Protein AF-A0A3D9ZKE4-F1 (afdb_monomer)

pLDDT: mean 91.78, std 7.67, range [55.62, 98.62]

Structure (mmCIF, N/CA/C/O backbone):
data_AF-A0A3D9ZKE4-F1
#
_entry.id   AF-A0A3D9ZKE4-F1
#
loop_
_atom_site.group_PDB
_atom_site.id
_atom_site.type_symbol
_atom_site.label_atom_id
_atom_site.label_alt_id
_atom_site.label_comp_id
_atom_site.label_asym_id
_atom_site.label_entity_id
_atom_site.label_seq_id
_atom_site.pdbx_PDB_ins_code
_atom_site.Cartn_x
_atom_site.Cartn_y
_atom_site.Cartn_z
_atom_site.occupancy
_atom_site.B_iso_or_equiv
_atom_site.auth_seq_id
_atom_site.auth_comp_id
_atom_site.auth_asym_id
_atom_site.auth_atom_id
_atom_site.pdbx_PDB_model_num
ATOM 1 N N . MET A 1 1 ? -9.471 4.042 18.837 1.00 91.00 1 MET A N 1
ATOM 2 C CA . MET A 1 1 ? -8.029 4.227 18.570 1.00 91.00 1 MET A CA 1
ATOM 3 C C . MET A 1 1 ? -7.789 3.995 17.090 1.00 91.00 1 MET A C 1
ATOM 5 O O . MET A 1 1 ? -8.455 3.131 16.523 1.00 91.00 1 MET A O 1
ATOM 9 N N . THR A 1 2 ? -6.891 4.766 16.482 1.00 97.06 2 THR A N 1
ATOM 10 C CA . THR A 1 2 ? -6.506 4.596 15.076 1.00 97.06 2 THR A CA 1
ATOM 11 C C . THR A 1 2 ? -5.100 4.015 15.016 1.00 97.06 2 THR A C 1
ATOM 13 O O . THR A 1 2 ? -4.240 4.409 15.799 1.00 97.06 2 THR A O 1
ATOM 16 N N . ILE A 1 3 ? -4.877 3.066 14.118 1.00 98.19 3 ILE A N 1
ATOM 17 C CA . ILE A 1 3 ? -3.579 2.458 13.829 1.00 98.19 3 ILE A CA 1
ATOM 18 C C . ILE A 1 3 ? -3.250 2.789 12.380 1.00 98.19 3 ILE A C 1
ATOM 20 O O . ILE A 1 3 ? -4.103 2.631 11.508 1.00 98.19 3 ILE A O 1
ATOM 24 N N . VAL A 1 4 ? -2.026 3.234 12.128 1.00 98.56 4 VAL A N 1
ATOM 25 C CA . VAL A 1 4 ? -1.477 3.321 10.775 1.00 98.56 4 VAL A CA 1
ATOM 26 C C . VAL A 1 4 ? -0.708 2.036 10.515 1.00 98.56 4 VAL A C 1
ATOM 28 O O . VAL A 1 4 ? 0.168 1.665 11.294 1.00 98.56 4 VAL A O 1
ATOM 31 N N . GLU A 1 5 ? -1.064 1.347 9.442 1.00 98.62 5 GLU A N 1
ATOM 32 C CA . GLU A 1 5 ? -0.399 0.155 8.930 1.00 98.62 5 GLU A CA 1
ATOM 33 C C . GLU A 1 5 ? 0.197 0.488 7.566 1.00 98.62 5 GLU A C 1
ATOM 35 O O . GLU A 1 5 ? -0.471 1.077 6.719 1.00 98.62 5 GLU A O 1
ATOM 40 N N . VAL A 1 6 ? 1.447 0.104 7.343 1.00 98.62 6 VAL A N 1
ATOM 41 C CA . VAL A 1 6 ? 2.138 0.294 6.070 1.00 98.62 6 VAL A CA 1
ATOM 42 C C . VAL A 1 6 ? 2.562 -1.066 5.538 1.00 98.62 6 VAL A C 1
ATOM 44 O O . VAL A 1 6 ? 3.327 -1.784 6.184 1.00 98.62 6 VAL A O 1
ATOM 47 N N . VAL A 1 7 ? 2.066 -1.410 4.353 1.00 98.31 7 VAL A N 1
ATOM 48 C CA . VAL A 1 7 ? 2.547 -2.526 3.539 1.00 98.31 7 VAL A CA 1
ATOM 49 C C . VAL A 1 7 ? 3.740 -2.020 2.734 1.00 98.31 7 VAL A C 1
ATOM 51 O O . VAL A 1 7 ? 3.563 -1.264 1.779 1.00 98.31 7 VAL A O 1
ATOM 54 N N . LEU A 1 8 ? 4.951 -2.421 3.119 1.00 98.31 8 LEU A N 1
ATOM 55 C CA . LEU A 1 8 ? 6.159 -2.113 2.357 1.00 98.31 8 LEU A CA 1
ATOM 56 C C . LEU A 1 8 ? 6.381 -3.186 1.297 1.00 98.31 8 LEU A C 1
ATOM 58 O O . LEU A 1 8 ? 6.444 -4.373 1.625 1.00 98.31 8 LEU A O 1
ATOM 62 N N . LEU A 1 9 ? 6.506 -2.765 0.044 1.00 97.62 9 LEU A N 1
ATOM 63 C CA . LEU A 1 9 ? 6.693 -3.631 -1.113 1.00 97.62 9 LEU A CA 1
ATOM 64 C C . LEU A 1 9 ? 8.142 -3.584 -1.594 1.00 97.62 9 LEU A C 1
ATOM 66 O O . LEU A 1 9 ? 8.760 -2.524 -1.690 1.00 97.62 9 LEU A O 1
ATOM 70 N N . SER A 1 10 ? 8.674 -4.748 -1.937 1.00 96.56 10 SER A N 1
ATOM 71 C CA . SER A 1 10 ? 10.002 -4.917 -2.526 1.00 96.56 10 SER A CA 1
ATOM 72 C C . SER A 1 10 ? 9.972 -5.959 -3.636 1.00 96.56 10 SER A C 1
ATOM 74 O O . SER A 1 10 ? 9.022 -6.733 -3.764 1.00 96.56 10 SER A O 1
ATOM 76 N N . ALA A 1 11 ? 11.031 -5.974 -4.441 1.00 94.56 11 ALA A N 1
ATOM 77 C CA . ALA A 1 11 ? 11.295 -7.021 -5.412 1.00 94.56 11 ALA A CA 1
A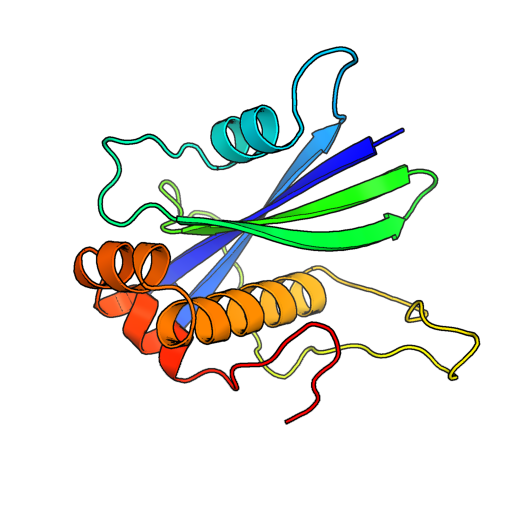TOM 78 C C . ALA A 1 11 ? 12.494 -7.846 -4.936 1.00 94.56 11 ALA A C 1
ATOM 80 O O . ALA A 1 11 ? 13.495 -7.305 -4.466 1.00 94.56 11 ALA A O 1
ATOM 81 N N . THR A 1 12 ? 12.405 -9.165 -5.049 1.00 91.38 12 THR A N 1
ATOM 82 C CA . THR A 1 12 ? 13.541 -10.071 -4.830 1.00 91.38 12 THR A CA 1
ATOM 83 C C . THR A 1 12 ? 13.386 -11.245 -5.779 1.00 91.38 12 THR A C 1
ATOM 85 O O . THR A 1 12 ? 12.293 -11.804 -5.876 1.00 91.38 12 THR A O 1
ATOM 88 N N . ASP A 1 13 ? 14.450 -11.589 -6.504 1.00 88.88 13 ASP A N 1
ATOM 89 C CA . ASP A 1 13 ? 14.478 -12.709 -7.456 1.00 88.88 13 ASP A CA 1
ATOM 90 C C . ASP A 1 13 ? 13.302 -12.693 -8.454 1.00 88.88 13 ASP A C 1
ATOM 92 O O . ASP A 1 13 ? 12.651 -13.704 -8.714 1.00 88.88 13 ASP A O 1
ATOM 96 N N . GLY A 1 14 ? 12.976 -11.505 -8.979 1.00 89.88 14 GLY A N 1
ATOM 97 C CA . GLY A 1 14 ? 11.892 -11.322 -9.952 1.00 89.88 14 GLY A CA 1
ATOM 98 C C . GLY A 1 14 ? 10.480 -11.532 -9.392 1.00 89.88 14 GLY A C 1
ATOM 99 O O . GLY A 1 14 ? 9.544 -11.705 -10.169 1.00 89.88 14 GLY A O 1
ATOM 100 N N . SER A 1 15 ? 10.313 -11.530 -8.068 1.00 92.69 15 SER A N 1
ATOM 101 C CA . SER A 1 15 ? 9.022 -11.698 -7.393 1.00 92.69 15 SER A CA 1
ATOM 102 C C . SER A 1 15 ? 8.732 -10.549 -6.431 1.00 92.69 15 SER A C 1
ATOM 104 O O . SER A 1 15 ? 9.635 -10.036 -5.766 1.00 92.69 15 SER A O 1
ATOM 106 N N . LEU A 1 16 ? 7.454 -10.168 -6.323 1.00 96.31 16 LEU A N 1
ATOM 107 C CA . LEU A 1 16 ? 7.004 -9.202 -5.322 1.00 96.31 16 LEU A CA 1
ATOM 108 C C . LEU A 1 16 ? 7.048 -9.821 -3.932 1.00 96.31 16 LEU A C 1
ATOM 110 O O . LEU A 1 16 ? 6.572 -10.937 -3.700 1.00 96.31 16 LEU A O 1
ATOM 114 N N . ARG A 1 17 ? 7.578 -9.054 -2.989 1.00 97.25 17 ARG A N 1
ATOM 115 C CA . ARG A 1 17 ? 7.582 -9.379 -1.571 1.00 97.25 17 ARG A CA 1
ATOM 116 C C . ARG A 1 17 ? 7.016 -8.221 -0.780 1.00 97.25 17 ARG A C 1
ATOM 118 O O . ARG A 1 17 ? 7.055 -7.072 -1.219 1.00 97.25 17 ARG A O 1
ATOM 125 N N . PHE A 1 18 ? 6.500 -8.530 0.397 1.00 98.00 18 PHE A N 1
ATOM 126 C CA . PHE A 1 18 ? 5.979 -7.518 1.292 1.00 98.00 18 PHE A CA 1
ATOM 127 C C . PHE A 1 18 ? 6.321 -7.809 2.747 1.00 98.00 18 PHE A C 1
ATOM 129 O O . PHE A 1 18 ? 6.540 -8.954 3.150 1.00 98.00 18 PHE A O 1
ATOM 136 N N . ARG A 1 19 ? 6.318 -6.758 3.553 1.00 97.81 19 ARG A N 1
ATOM 137 C CA . ARG A 1 19 ? 6.194 -6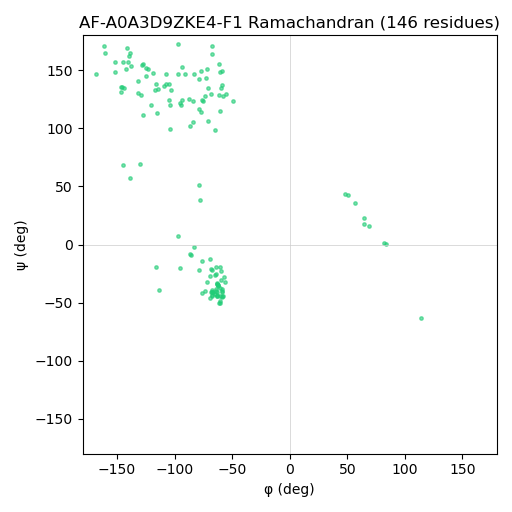.846 5.008 1.00 97.81 19 ARG A CA 1
ATOM 138 C C . ARG A 1 19 ? 5.285 -5.729 5.490 1.00 97.81 19 ARG A C 1
ATOM 140 O O . ARG A 1 19 ? 5.061 -4.750 4.783 1.00 97.81 19 ARG A O 1
ATOM 147 N N . THR A 1 20 ? 4.772 -5.872 6.701 1.00 97.75 20 THR A N 1
ATOM 148 C CA . THR A 1 20 ? 3.905 -4.868 7.316 1.00 97.75 20 THR A CA 1
ATOM 149 C C . THR A 1 20 ? 4.565 -4.284 8.549 1.00 97.75 20 THR A C 1
ATOM 151 O O . THR A 1 20 ? 5.110 -5.019 9.374 1.00 97.75 20 THR A O 1
ATOM 154 N N . VAL A 1 21 ? 4.458 -2.973 8.708 1.00 98.00 21 VAL A N 1
ATOM 155 C CA . VAL A 1 21 ? 4.757 -2.274 9.961 1.00 98.00 21 VAL A CA 1
ATOM 156 C C . VAL A 1 21 ? 3.527 -1.491 10.382 1.00 98.00 21 VAL A C 1
ATOM 158 O O . VAL A 1 21 ? 2.733 -1.075 9.541 1.00 98.00 21 VAL A O 1
ATOM 161 N N . SER A 1 22 ? 3.343 -1.289 11.680 1.00 97.81 22 SER A N 1
ATOM 162 C CA . SER A 1 22 ? 2.200 -0.526 12.167 1.00 97.81 22 SER A CA 1
ATOM 163 C C . SER A 1 22 ? 2.497 0.167 13.480 1.00 97.81 22 SER A C 1
ATOM 165 O O . SER A 1 22 ? 3.208 -0.388 14.318 1.00 97.81 22 SER A O 1
ATOM 167 N N . ALA A 1 23 ? 1.878 1.324 13.689 1.00 98.12 23 ALA A N 1
ATOM 168 C CA . ALA A 1 23 ? 1.902 2.021 14.966 1.00 98.12 23 ALA A CA 1
ATOM 169 C C . ALA A 1 23 ? 0.547 2.685 15.263 1.00 98.12 23 ALA A C 1
ATOM 171 O O . ALA A 1 23 ? -0.172 3.073 14.336 1.00 98.12 23 ALA A O 1
ATOM 172 N N . PRO A 1 24 ? 0.176 2.840 16.547 1.00 98.00 24 PRO A N 1
ATOM 173 C CA . PRO A 1 24 ? -0.943 3.690 16.933 1.00 98.00 24 PRO A CA 1
ATOM 174 C C . PRO A 1 24 ? -0.714 5.130 16.464 1.00 98.00 24 PRO A C 1
ATOM 176 O O . PRO A 1 24 ? 0.384 5.662 16.616 1.00 98.00 24 PRO A O 1
ATOM 179 N N . LEU A 1 25 ?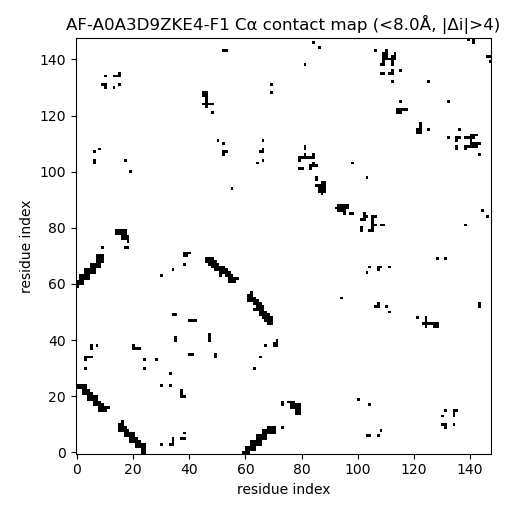 -1.756 5.768 15.934 1.00 97.81 25 LEU A N 1
ATOM 180 C CA . LEU A 1 25 ? -1.730 7.184 15.583 1.00 97.81 25 LEU A CA 1
ATOM 181 C C . LEU A 1 25 ? -1.877 8.023 16.867 1.00 97.81 25 LEU A C 1
ATOM 183 O O . LEU A 1 25 ? -2.938 7.958 17.501 1.00 97.81 25 LEU A O 1
ATOM 187 N N . PRO A 1 26 ? -0.850 8.789 17.282 1.00 94.06 26 PRO A N 1
ATOM 188 C CA . PRO A 1 26 ? -0.973 9.706 18.410 1.00 94.06 26 PRO A CA 1
ATOM 189 C C . PRO A 1 26 ? -1.931 10.860 18.083 1.00 94.06 26 PRO A C 1
ATOM 191 O O . PRO A 1 26 ? -2.241 11.133 16.926 1.00 94.06 26 PRO A O 1
ATOM 194 N N . ALA A 1 27 ? -2.391 11.571 19.112 1.00 92.88 27 ALA A N 1
ATOM 195 C CA . ALA A 1 27 ? -3.185 12.777 18.909 1.00 92.88 27 ALA A CA 1
ATOM 196 C C . ALA A 1 27 ? -2.322 13.895 18.297 1.00 92.88 27 ALA A C 1
ATOM 198 O O . ALA A 1 27 ? -1.257 14.203 18.830 1.00 92.88 27 ALA A O 1
ATOM 199 N N . GLY A 1 28 ? -2.798 14.517 17.214 1.00 92.31 28 GLY A N 1
ATOM 200 C CA . GLY A 1 28 ? -2.154 15.669 16.571 1.00 92.31 28 GLY A CA 1
ATOM 201 C C . GLY A 1 28 ? -1.621 15.385 15.160 1.00 92.31 28 GLY A C 1
ATOM 202 O O . GLY A 1 28 ? -2.121 16.013 14.229 1.00 92.31 28 GLY A O 1
ATOM 203 N N . PRO A 1 29 ? -0.637 14.480 14.976 1.00 93.25 29 PRO A N 1
ATOM 204 C CA . PRO A 1 29 ? -0.032 14.212 13.668 1.00 93.25 29 PRO A CA 1
ATOM 205 C C . PRO A 1 29 ? -1.014 13.695 12.613 1.00 93.25 29 PRO A C 1
ATOM 207 O O . PRO A 1 29 ? -1.958 12.966 12.930 1.00 93.25 29 PRO A O 1
ATOM 210 N N . HIS A 1 30 ? -0.753 14.030 11.347 1.00 96.62 30 HIS A N 1
ATOM 211 C CA . HIS A 1 30 ? -1.506 13.483 10.224 1.00 96.62 30 HIS A CA 1
ATOM 212 C C . HIS A 1 30 ? -1.112 12.009 9.997 1.00 96.62 30 HIS A C 1
ATOM 214 O O . HIS A 1 30 ? 0.062 11.658 10.155 1.00 96.62 30 HIS A O 1
ATOM 220 N N . PRO A 1 31 ? -2.047 11.112 9.626 1.00 97.44 31 PRO A N 1
ATOM 221 C CA . PRO A 1 31 ? -1.720 9.707 9.377 1.00 97.44 31 PRO A CA 1
ATOM 222 C C . PRO A 1 31 ? -0.688 9.513 8.258 1.00 97.44 31 PRO A C 1
ATOM 224 O O . PRO A 1 31 ? 0.118 8.591 8.354 1.00 97.44 31 PRO A O 1
ATOM 227 N N . ASP A 1 32 ? -0.653 10.400 7.260 1.00 97.50 32 ASP A N 1
ATOM 228 C CA . ASP A 1 32 ? 0.342 10.349 6.177 1.00 97.50 32 ASP A CA 1
ATOM 229 C C . ASP A 1 32 ? 1.769 10.566 6.697 1.00 97.50 32 ASP A C 1
ATOM 231 O O . ASP A 1 32 ? 2.684 9.870 6.262 1.00 97.50 32 ASP A O 1
ATOM 235 N N . ASP A 1 33 ? 1.960 11.466 7.669 1.00 97.25 33 ASP A N 1
ATOM 236 C CA . ASP A 1 33 ? 3.277 11.727 8.264 1.00 97.25 33 ASP A CA 1
ATOM 237 C C . ASP A 1 33 ? 3.784 10.491 9.013 1.00 97.25 33 ASP A C 1
ATOM 239 O O . ASP A 1 33 ? 4.945 10.094 8.884 1.00 97.25 33 ASP A O 1
ATOM 243 N N . LEU A 1 34 ? 2.893 9.840 9.770 1.00 98.12 34 LEU A N 1
ATOM 244 C CA . LEU A 1 34 ? 3.216 8.597 10.464 1.00 98.12 34 LEU A CA 1
ATOM 245 C C . LEU A 1 34 ? 3.479 7.458 9.471 1.00 98.12 34 LEU A C 1
ATOM 247 O O . LEU A 1 34 ? 4.418 6.691 9.667 1.00 98.12 34 LEU A O 1
ATOM 251 N N . ALA A 1 35 ? 2.691 7.350 8.402 1.00 98.31 35 ALA A N 1
ATOM 252 C CA . ALA A 1 35 ? 2.888 6.341 7.368 1.00 98.31 35 ALA A CA 1
ATOM 253 C C . ALA A 1 35 ? 4.232 6.526 6.648 1.00 98.31 35 ALA A C 1
ATOM 255 O O . ALA A 1 35 ? 4.968 5.555 6.472 1.00 98.31 35 ALA A O 1
ATOM 256 N N . LEU A 1 36 ? 4.592 7.764 6.300 1.00 97.81 36 LEU A N 1
ATOM 257 C CA . LEU A 1 36 ? 5.875 8.093 5.680 1.00 97.81 36 LEU A CA 1
ATOM 258 C C . LEU A 1 36 ? 7.048 7.765 6.611 1.00 97.81 36 LEU A C 1
ATOM 260 O O . LEU A 1 36 ? 8.020 7.140 6.185 1.00 97.81 36 LEU A O 1
ATOM 264 N N . HIS A 1 37 ? 6.924 8.118 7.895 1.00 97.44 37 HIS A N 1
ATOM 265 C CA . HIS A 1 37 ? 7.915 7.787 8.916 1.00 97.44 37 HIS A CA 1
ATOM 266 C C . HIS A 1 37 ? 8.101 6.270 9.069 1.00 97.44 37 HIS A C 1
ATOM 268 O O . HIS A 1 37 ? 9.228 5.779 9.031 1.00 97.44 37 HIS A O 1
ATOM 274 N N . LEU A 1 38 ? 7.002 5.520 9.191 1.00 98.12 38 LEU A N 1
ATOM 275 C CA . LEU A 1 38 ? 7.020 4.059 9.297 1.00 98.12 38 LEU A CA 1
ATOM 276 C C . LEU A 1 38 ? 7.599 3.384 8.047 1.00 98.12 38 LEU A C 1
ATOM 278 O O . LEU A 1 38 ? 8.271 2.359 8.162 1.00 98.12 38 LEU A O 1
ATOM 282 N N . ALA A 1 39 ? 7.352 3.952 6.864 1.00 97.94 39 ALA A N 1
ATOM 283 C CA . ALA A 1 39 ? 7.890 3.451 5.606 1.00 97.94 39 ALA A CA 1
ATOM 284 C C . ALA A 1 39 ? 9.415 3.633 5.493 1.00 97.94 39 ALA A C 1
ATOM 286 O O . ALA A 1 39 ? 10.052 2.959 4.686 1.00 97.94 39 ALA A O 1
ATOM 287 N N . GLY A 1 40 ? 10.007 4.548 6.272 1.00 97.50 40 GLY A N 1
ATOM 288 C CA . GLY A 1 40 ? 11.417 4.922 6.139 1.00 97.50 40 GLY A CA 1
ATOM 289 C C . GLY A 1 40 ? 11.733 5.601 4.801 1.00 97.50 40 GLY A C 1
ATOM 290 O O . GLY A 1 40 ? 12.876 5.565 4.348 1.00 97.50 40 GLY A O 1
ATOM 291 N N . LEU A 1 41 ? 10.721 6.182 4.150 1.00 96.06 41 LEU A N 1
ATOM 292 C CA . LEU A 1 41 ? 10.848 6.847 2.857 1.00 96.06 41 LEU A CA 1
ATOM 293 C C . LEU A 1 41 ? 11.096 8.346 3.031 1.00 96.06 41 LEU A C 1
ATOM 295 O O . LEU A 1 41 ? 10.681 8.966 4.008 1.00 96.06 41 LEU A O 1
ATOM 299 N N . SER A 1 42 ? 11.758 8.941 2.044 1.00 94.06 42 SER A N 1
ATOM 300 C CA . SER A 1 42 ? 11.984 10.382 1.965 1.00 94.06 42 SER A CA 1
ATOM 301 C C . SER A 1 42 ? 11.856 10.860 0.521 1.00 94.06 42 SER A C 1
ATOM 303 O O . SER A 1 42 ? 11.880 10.052 -0.405 1.00 94.06 42 SER A O 1
ATOM 305 N N . LEU A 1 43 ? 11.805 12.178 0.313 1.00 89.88 43 LEU A N 1
ATOM 306 C CA . LEU A 1 43 ? 11.845 12.769 -1.033 1.00 89.88 43 LEU A CA 1
ATOM 307 C C . LEU A 1 43 ? 13.139 12.441 -1.798 1.00 89.88 43 LEU A C 1
ATOM 309 O O . LEU A 1 43 ? 13.175 12.543 -3.020 1.00 89.88 43 LEU A O 1
ATOM 313 N N . CYS A 1 44 ? 14.196 12.040 -1.089 1.00 91.81 44 CYS A N 1
ATOM 314 C CA . CYS A 1 44 ? 15.459 11.620 -1.687 1.00 91.81 44 CYS A CA 1
ATOM 315 C C . CYS A 1 44 ? 15.462 10.136 -2.082 1.00 91.81 44 CYS A C 1
ATOM 317 O O . CYS A 1 44 ? 16.414 9.685 -2.717 1.00 91.81 44 CYS A O 1
ATOM 319 N N . THR A 1 45 ? 14.443 9.364 -1.696 1.00 93.69 45 THR A N 1
ATOM 320 C CA . THR A 1 45 ? 14.346 7.947 -2.042 1.00 93.69 45 THR A CA 1
ATOM 321 C C . THR A 1 45 ? 13.839 7.814 -3.487 1.00 93.69 45 THR A C 1
ATOM 323 O O . THR A 1 45 ? 12.711 8.225 -3.772 1.00 93.69 45 THR A O 1
ATOM 326 N N . PRO A 1 46 ? 14.631 7.255 -4.425 1.00 90.69 46 PRO A N 1
ATOM 327 C CA . PRO A 1 46 ? 14.256 7.219 -5.838 1.00 90.69 46 PRO A CA 1
ATOM 328 C C . PRO A 1 46 ? 12.963 6.437 -6.078 1.00 90.69 46 PRO A C 1
ATOM 330 O O . PRO A 1 46 ? 12.838 5.298 -5.631 1.00 90.69 46 PRO A O 1
ATOM 333 N N . GLY A 1 47 ? 12.016 7.048 -6.793 1.00 90.94 47 GLY A N 1
ATOM 334 C CA . GLY A 1 47 ? 10.723 6.439 -7.130 1.00 90.94 47 GLY A CA 1
ATOM 335 C C . GLY A 1 47 ? 9.828 6.136 -5.928 1.00 90.94 47 GLY A C 1
ATOM 336 O O . GLY A 1 47 ? 8.899 5.336 -6.049 1.00 90.94 47 GLY A O 1
ATOM 337 N N . ALA A 1 48 ? 10.108 6.751 -4.772 1.00 95.25 48 ALA A N 1
ATOM 338 C CA . ALA A 1 48 ? 9.327 6.540 -3.567 1.00 95.25 48 ALA A CA 1
ATOM 339 C C . ALA A 1 48 ? 7.857 6.884 -3.793 1.00 95.25 48 ALA A C 1
ATOM 341 O O . ALA A 1 48 ? 7.515 7.975 -4.246 1.00 95.25 48 ALA A O 1
ATOM 342 N N . THR A 1 49 ? 6.991 5.939 -3.453 1.00 96.31 49 THR A N 1
ATOM 343 C CA . THR A 1 49 ? 5.542 6.088 -3.547 1.00 96.31 49 THR A CA 1
ATOM 344 C C . THR A 1 49 ? 4.925 5.632 -2.239 1.00 96.31 49 THR A C 1
ATOM 346 O O . THR A 1 49 ? 5.233 4.547 -1.750 1.00 96.31 49 THR A O 1
ATOM 349 N N . LEU A 1 50 ? 4.050 6.467 -1.683 1.00 97.19 50 LEU A N 1
ATOM 350 C CA . LEU A 1 50 ? 3.237 6.175 -0.510 1.00 97.19 50 LEU A CA 1
ATOM 351 C C . LEU A 1 50 ? 1.787 6.503 -0.855 1.00 97.19 50 LEU A C 1
ATOM 353 O O . LEU A 1 50 ? 1.504 7.602 -1.331 1.00 97.19 50 LEU A O 1
ATOM 357 N N . HIS A 1 51 ? 0.871 5.570 -0.617 1.00 96.25 51 HIS A N 1
ATOM 358 C CA . HIS A 1 51 ? -0.539 5.794 -0.918 1.00 96.25 51 HIS A CA 1
ATOM 359 C C . HIS A 1 51 ? -1.461 5.111 0.087 1.00 96.25 51 HIS A C 1
ATOM 361 O O . HIS A 1 51 ? -1.252 3.949 0.428 1.00 96.25 51 HIS A O 1
ATOM 367 N N . SER A 1 52 ? -2.499 5.814 0.544 1.00 95.81 52 SER A N 1
ATOM 368 C CA . SER A 1 52 ? -3.558 5.228 1.372 1.00 95.81 52 SER A CA 1
ATOM 369 C C . SER A 1 52 ? -4.459 4.353 0.507 1.00 95.81 52 SER A C 1
ATOM 371 O O . SER A 1 52 ? -4.935 4.795 -0.530 1.00 95.81 52 SER A O 1
ATOM 373 N N . THR A 1 53 ? -4.690 3.105 0.905 1.00 92.88 53 THR A N 1
ATOM 374 C CA . THR A 1 53 ? -5.383 2.119 0.053 1.00 92.88 53 THR A CA 1
ATOM 375 C C . THR A 1 53 ? -6.730 1.695 0.609 1.00 92.88 53 THR A C 1
ATOM 377 O O . THR A 1 53 ? -7.689 1.505 -0.136 1.00 92.88 53 THR A O 1
ATOM 380 N N . SER A 1 54 ? -6.818 1.524 1.926 1.00 91.25 54 SER A N 1
ATOM 381 C CA . SER A 1 54 ? -8.016 1.005 2.572 1.00 91.25 54 SER A CA 1
ATOM 382 C C . SER A 1 54 ? -8.033 1.325 4.060 1.00 91.25 54 SER A C 1
ATOM 384 O O . SER A 1 54 ? -7.050 1.780 4.646 1.00 91.25 54 SER A O 1
ATOM 386 N N . TRP A 1 55 ? -9.176 1.059 4.682 1.00 94.12 55 TRP A N 1
ATOM 387 C CA . TRP A 1 55 ? -9.308 1.044 6.127 1.00 94.12 55 TRP A CA 1
ATOM 388 C C . TRP A 1 55 ? -10.155 -0.150 6.559 1.00 94.12 55 TRP A C 1
ATOM 390 O O . TRP A 1 55 ? -11.000 -0.639 5.807 1.00 94.12 55 TRP A O 1
ATOM 400 N N . ARG A 1 56 ? -9.938 -0.627 7.785 1.00 93.50 56 ARG A N 1
ATOM 401 C CA . ARG A 1 56 ? -10.754 -1.688 8.394 1.00 93.50 56 ARG A CA 1
ATOM 402 C C . ARG A 1 56 ? -10.917 -1.477 9.888 1.00 93.50 56 ARG A C 1
ATOM 404 O O . ARG A 1 56 ? -10.080 -0.847 10.526 1.00 93.50 56 ARG A O 1
ATOM 411 N N . TYR A 1 57 ? -11.968 -2.052 10.461 1.00 92.50 57 TYR A N 1
ATOM 412 C CA . TYR A 1 57 ? -12.087 -2.178 11.910 1.00 92.50 57 TYR A CA 1
ATOM 413 C C . TYR A 1 57 ? -11.554 -3.542 12.354 1.00 92.50 57 TYR A C 1
ATOM 415 O O . TYR A 1 57 ? -12.055 -4.576 11.911 1.00 92.50 57 TYR A O 1
ATOM 423 N N . ALA A 1 58 ? -10.534 -3.554 13.209 1.00 91.31 58 ALA A N 1
ATOM 424 C CA . ALA A 1 58 ? -9.908 -4.772 13.712 1.00 91.31 58 ALA A CA 1
ATOM 425 C C . ALA A 1 58 ? -9.489 -4.593 15.174 1.00 91.31 58 ALA A C 1
ATOM 427 O O . ALA A 1 58 ? -8.922 -3.566 15.542 1.00 91.31 58 ALA A O 1
ATOM 428 N N . ALA A 1 59 ? -9.779 -5.597 16.008 1.00 90.81 59 ALA A N 1
ATOM 429 C CA . ALA A 1 59 ? -9.379 -5.640 17.418 1.00 90.81 59 ALA A CA 1
ATOM 430 C C . ALA A 1 59 ? -9.669 -4.333 18.199 1.00 90.81 59 ALA A C 1
ATOM 432 O O . ALA A 1 59 ? -8.829 -3.834 18.943 1.00 90.81 59 ALA A O 1
ATOM 433 N N . GLY A 1 60 ? -10.853 -3.741 18.000 1.00 94.06 60 GLY A N 1
ATOM 434 C CA . GLY A 1 60 ? -11.259 -2.520 18.707 1.00 94.06 60 GLY A CA 1
ATOM 435 C C . GLY A 1 60 ? -10.746 -1.204 18.101 1.00 94.06 60 GLY A C 1
ATOM 436 O O . GLY A 1 60 ? -11.038 -0.131 18.634 1.00 94.06 60 GLY A O 1
ATOM 437 N N . SER A 1 61 ? -9.992 -1.263 17.002 1.00 95.69 61 SER A N 1
ATOM 438 C CA . SER A 1 61 ? -9.324 -0.108 16.392 1.00 95.69 61 SER A CA 1
ATOM 439 C C . SER A 1 61 ? -9.687 0.064 14.922 1.00 95.69 61 SER A C 1
ATOM 441 O O . SER A 1 61 ? -9.982 -0.903 14.221 1.00 95.69 61 SER A O 1
ATOM 443 N N . VAL A 1 62 ? -9.631 1.307 14.445 1.00 96.12 62 VAL A N 1
ATOM 444 C CA . VAL A 1 62 ? -9.629 1.604 13.008 1.00 96.12 62 VAL A CA 1
ATOM 445 C C . VAL A 1 62 ? -8.191 1.488 12.522 1.00 96.12 62 VAL A C 1
ATOM 447 O O . VAL A 1 62 ? -7.309 2.151 13.058 1.00 96.12 62 VAL A O 1
ATOM 450 N N . VAL A 1 63 ? -7.947 0.645 11.528 1.00 97.25 63 VAL A N 1
ATOM 451 C CA . VAL A 1 63 ? -6.645 0.489 10.879 1.00 97.25 63 VAL A CA 1
ATOM 452 C C . VAL A 1 63 ? -6.711 1.193 9.533 1.00 97.25 63 VAL A C 1
ATOM 454 O O . VAL A 1 63 ? -7.556 0.836 8.713 1.00 97.25 63 VAL A O 1
ATOM 457 N N . LEU A 1 64 ? -5.852 2.188 9.327 1.00 97.56 64 LEU A N 1
ATOM 458 C CA . LEU A 1 64 ? -5.628 2.856 8.047 1.00 97.56 64 LEU A CA 1
ATOM 459 C C . LEU A 1 64 ? -4.424 2.200 7.376 1.00 97.56 64 LEU A C 1
ATOM 461 O O . LEU A 1 64 ? -3.340 2.183 7.958 1.00 97.56 64 LEU A O 1
ATOM 465 N N . THR A 1 65 ? -4.612 1.660 6.177 1.00 97.69 65 THR A N 1
ATOM 466 C CA . THR A 1 65 ? -3.573 0.916 5.464 1.00 97.69 65 THR A CA 1
ATOM 467 C C . THR A 1 65 ? -2.999 1.749 4.326 1.00 97.69 65 THR A C 1
ATOM 469 O O . THR A 1 65 ? -3.710 2.141 3.398 1.00 97.69 65 THR A O 1
ATOM 472 N N . TYR A 1 66 ? -1.683 1.914 4.348 1.00 98.38 66 TYR A N 1
ATOM 473 C CA . TYR A 1 66 ? -0.886 2.526 3.297 1.00 98.38 66 TYR A CA 1
ATOM 474 C C . TYR A 1 66 ? -0.067 1.468 2.559 1.00 98.38 66 TYR A C 1
ATOM 476 O O . TYR A 1 66 ? 0.392 0.495 3.155 1.00 98.38 66 TYR A O 1
ATOM 484 N N . ALA A 1 67 ? 0.146 1.675 1.267 1.00 97.69 67 ALA A N 1
ATOM 485 C CA . ALA A 1 67 ? 1.115 0.946 0.466 1.00 97.69 67 ALA A CA 1
ATOM 486 C C . ALA A 1 67 ? 2.340 1.832 0.245 1.00 97.69 67 ALA A C 1
ATOM 488 O O . ALA A 1 67 ? 2.188 3.006 -0.100 1.00 97.69 67 ALA A O 1
ATOM 489 N N . ALA A 1 68 ? 3.532 1.277 0.442 1.00 97.69 68 ALA A N 1
ATOM 490 C CA . ALA A 1 68 ? 4.791 1.992 0.297 1.00 97.69 68 ALA A CA 1
ATOM 491 C C . ALA A 1 68 ? 5.784 1.198 -0.553 1.00 97.69 68 ALA A C 1
ATOM 493 O O . ALA A 1 68 ? 5.904 -0.019 -0.400 1.00 97.69 68 ALA A O 1
ATOM 494 N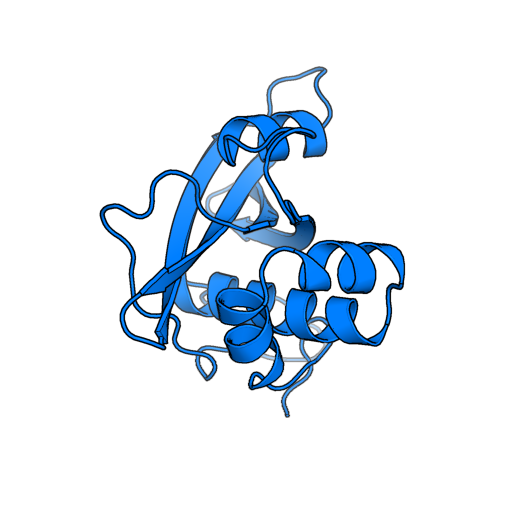 N . LEU A 1 69 ? 6.530 1.890 -1.412 1.00 95.94 69 LEU A N 1
ATOM 495 C CA . LEU A 1 69 ? 7.663 1.317 -2.130 1.00 95.94 69 LEU A CA 1
ATOM 496 C C . LEU A 1 69 ? 8.735 2.359 -2.480 1.00 95.94 69 LEU A C 1
ATOM 498 O O . LEU A 1 69 ? 8.397 3.535 -2.611 1.00 95.94 69 LEU A O 1
ATOM 502 N N . PRO A 1 70 ? 9.993 1.927 -2.695 1.00 96.12 70 PRO A N 1
ATOM 503 C CA . PRO A 1 70 ? 10.506 0.592 -2.357 1.00 96.12 70 PRO A CA 1
ATOM 504 C C . PRO A 1 70 ? 10.665 0.424 -0.838 1.00 96.12 70 PRO A C 1
ATOM 506 O O . PRO A 1 70 ? 10.930 1.392 -0.136 1.00 96.12 70 PRO A O 1
ATOM 509 N N . ASP A 1 71 ? 10.535 -0.797 -0.317 1.00 96.69 71 ASP A N 1
ATOM 510 C CA . ASP A 1 71 ? 10.962 -1.105 1.052 1.00 96.69 71 ASP A CA 1
ATOM 511 C C . ASP A 1 71 ? 12.478 -0.846 1.179 1.00 96.69 71 ASP A C 1
ATOM 513 O O . ASP A 1 71 ? 13.260 -1.558 0.539 1.00 96.69 71 ASP A O 1
ATOM 517 N N . PRO A 1 72 ? 12.927 0.132 1.991 1.00 94.75 72 PRO A N 1
ATOM 518 C CA . PRO A 1 72 ? 14.354 0.435 2.131 1.00 94.75 72 PRO A CA 1
ATOM 519 C C . PRO A 1 72 ? 15.125 -0.675 2.862 1.00 94.75 72 PRO A C 1
ATOM 521 O O . PRO A 1 72 ? 16.355 -0.673 2.889 1.00 94.75 72 PRO A O 1
ATOM 524 N N . ALA A 1 73 ? 14.407 -1.605 3.492 1.00 93.94 73 ALA A N 1
ATOM 525 C CA . ALA A 1 73 ? 14.927 -2.581 4.432 1.00 93.94 73 ALA A CA 1
ATOM 526 C C . ALA A 1 73 ? 14.161 -3.922 4.292 1.00 93.94 73 ALA A C 1
ATOM 528 O O . ALA A 1 73 ? 13.433 -4.319 5.205 1.00 93.94 73 ALA A O 1
ATOM 529 N N . PRO A 1 74 ? 14.312 -4.650 3.162 1.00 93.50 74 PRO A N 1
ATOM 530 C CA . PRO A 1 74 ? 13.483 -5.809 2.810 1.00 93.50 74 PRO A CA 1
ATOM 531 C C . PRO A 1 74 ? 13.885 -7.102 3.543 1.00 93.50 74 PRO A C 1
ATOM 533 O O . PRO A 1 74 ? 14.074 -8.160 2.943 1.00 93.50 74 PRO A O 1
ATOM 536 N N . HIS A 1 75 ? 14.013 -7.039 4.865 1.00 93.44 75 HIS A N 1
ATOM 537 C CA . HIS A 1 75 ? 14.252 -8.196 5.726 1.00 93.44 75 HIS A CA 1
ATOM 538 C C . HIS A 1 75 ? 12.932 -8.798 6.217 1.00 93.44 75 HIS A C 1
ATOM 540 O O . HIS A 1 75 ? 11.967 -8.083 6.482 1.00 93.44 75 HIS A O 1
ATOM 546 N N . ASN A 1 76 ? 12.903 -10.124 6.389 1.00 94.31 76 ASN A N 1
ATOM 547 C CA . ASN A 1 76 ? 11.735 -10.869 6.885 1.00 94.31 76 ASN A CA 1
ATOM 548 C C . ASN A 1 76 ? 10.458 -10.650 6.051 1.00 94.31 76 ASN A C 1
ATOM 550 O O . ASN A 1 76 ? 9.352 -10.592 6.586 1.00 94.31 76 ASN A O 1
ATOM 554 N N . THR A 1 77 ? 10.608 -10.510 4.733 1.00 96.88 77 THR A N 1
ATOM 555 C CA . THR A 1 77 ? 9.485 -10.303 3.816 1.00 96.88 77 THR A CA 1
ATOM 556 C C . THR A 1 77 ? 8.818 -11.623 3.429 1.00 96.88 77 THR A C 1
ATOM 558 O O . THR A 1 77 ? 9.470 -12.660 3.262 1.00 96.88 77 THR A O 1
ATOM 561 N N . SER A 1 78 ? 7.506 -11.576 3.223 1.00 96.75 78 SER A N 1
ATOM 562 C CA . SER A 1 78 ? 6.702 -12.681 2.698 1.00 96.75 78 SER A CA 1
ATOM 563 C C . SER A 1 78 ? 6.479 -12.514 1.190 1.00 96.75 78 SER A C 1
ATOM 565 O O . SER A 1 78 ? 6.390 -11.378 0.719 1.00 96.75 78 SER A O 1
ATOM 567 N N . PRO A 1 79 ? 6.394 -13.604 0.407 1.00 96.12 79 PRO A N 1
ATOM 568 C CA . PRO A 1 79 ? 5.989 -13.521 -0.994 1.00 96.12 79 PRO A CA 1
ATOM 569 C C . PRO A 1 79 ? 4.583 -12.927 -1.120 1.00 96.12 79 PRO A C 1
ATOM 571 O O . PRO A 1 79 ? 3.670 -13.335 -0.400 1.00 96.12 79 PRO A O 1
ATOM 574 N N . LEU A 1 80 ? 4.391 -11.989 -2.046 1.00 95.50 80 LEU A N 1
ATOM 575 C CA . LEU A 1 80 ? 3.068 -11.438 -2.319 1.00 95.50 80 LEU A CA 1
ATOM 576 C C . LEU A 1 80 ? 2.241 -12.444 -3.125 1.00 95.50 80 LEU A C 1
ATOM 578 O O . LEU A 1 80 ? 2.643 -12.863 -4.208 1.00 95.50 80 LEU A O 1
ATOM 582 N N . SER A 1 81 ? 1.070 -12.809 -2.604 1.00 92.00 81 SER A N 1
ATOM 583 C CA . SER A 1 81 ? 0.121 -13.702 -3.277 1.00 92.00 81 SER A CA 1
ATOM 584 C C . SER A 1 81 ? -1.047 -12.886 -3.844 1.00 92.00 81 SER A C 1
ATOM 586 O O . SER A 1 81 ? -1.952 -12.535 -3.086 1.00 92.00 81 SER A O 1
ATOM 588 N N . PRO A 1 82 ? -1.068 -12.560 -5.149 1.00 84.25 82 PRO 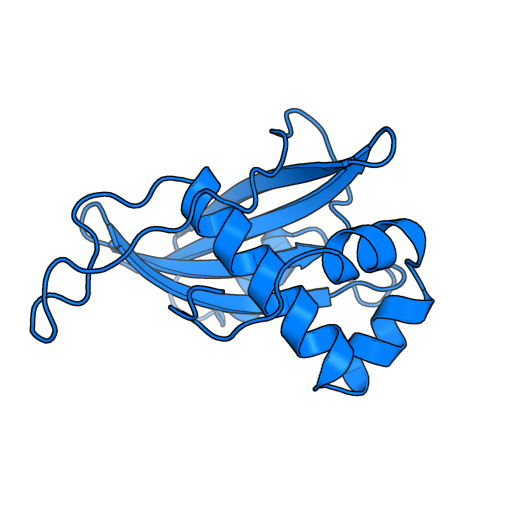A N 1
ATOM 589 C CA . PRO A 1 82 ? -2.026 -11.600 -5.709 1.00 84.25 82 PRO A CA 1
ATOM 590 C C . PRO A 1 82 ? -3.484 -12.085 -5.686 1.00 84.25 82 PRO A C 1
ATOM 592 O O . PRO A 1 82 ? -4.405 -11.268 -5.666 1.00 84.25 82 PRO A O 1
ATOM 595 N N . ASP A 1 83 ? -3.691 -13.400 -5.605 1.00 85.31 83 ASP A N 1
ATOM 596 C CA . ASP A 1 83 ? -5.013 -14.035 -5.576 1.00 85.31 83 ASP A CA 1
ATOM 597 C C . ASP A 1 83 ? -5.651 -14.054 -4.180 1.00 85.31 83 ASP A C 1
ATOM 599 O O . ASP A 1 83 ? -6.779 -14.515 -4.006 1.00 85.31 83 ASP A O 1
ATOM 603 N N . ARG A 1 84 ? -4.957 -13.549 -3.152 1.00 85.12 84 ARG A N 1
ATOM 604 C CA . ARG A 1 84 ? -5.437 -13.552 -1.760 1.00 85.12 84 ARG A CA 1
ATOM 605 C C . ARG A 1 84 ? -6.467 -12.464 -1.470 1.00 85.12 84 ARG A C 1
ATOM 607 O O . ARG A 1 84 ? -6.477 -11.895 -0.393 1.00 85.12 84 ARG A O 1
ATOM 614 N N . MET A 1 85 ? -7.370 -12.163 -2.392 1.00 83.50 85 MET A N 1
ATOM 615 C CA . MET A 1 85 ? -8.411 -11.166 -2.148 1.00 83.50 85 MET A CA 1
ATOM 616 C C . MET A 1 85 ? -9.557 -11.728 -1.298 1.00 83.50 85 MET A C 1
ATOM 618 O O . MET A 1 85 ? -9.984 -12.868 -1.468 1.00 83.50 85 MET A O 1
ATOM 622 N N . VAL A 1 86 ? -10.094 -10.902 -0.401 1.00 86.06 86 VAL A N 1
ATOM 623 C CA . VAL A 1 86 ? -11.246 -11.244 0.446 1.00 86.06 86 VAL A CA 1
ATOM 624 C C . VAL A 1 86 ? -12.414 -10.306 0.167 1.00 86.06 86 VAL A C 1
ATOM 626 O O . VAL A 1 86 ? -12.217 -9.133 -0.151 1.00 86.06 86 VAL A O 1
ATOM 629 N N . ILE A 1 87 ? -13.637 -10.821 0.300 1.00 84.19 87 ILE A N 1
ATOM 630 C CA . ILE A 1 87 ? -14.872 -10.075 0.038 1.00 84.19 87 ILE A CA 1
ATOM 631 C C . ILE A 1 87 ? -15.850 -10.155 1.207 1.00 84.19 87 ILE A C 1
ATOM 633 O O . ILE A 1 87 ? -15.834 -11.100 2.003 1.00 84.19 87 ILE A O 1
ATOM 637 N N . GLY A 1 88 ? -16.711 -9.141 1.299 1.00 84.00 88 GLY A N 1
ATOM 638 C CA . GLY A 1 88 ? -17.860 -9.146 2.195 1.00 84.00 88 GLY A CA 1
ATOM 639 C C . GLY A 1 88 ? -18.828 -10.285 1.867 1.00 84.00 88 GLY A C 1
ATOM 640 O O . GLY A 1 88 ? -18.881 -10.784 0.743 1.00 84.00 88 GLY A O 1
ATOM 641 N N . ARG A 1 89 ? -19.608 -10.712 2.863 1.00 85.06 89 ARG A N 1
ATOM 642 C CA . ARG A 1 89 ? -20.542 -11.846 2.712 1.00 85.06 89 ARG A CA 1
ATOM 643 C C . ARG A 1 89 ? -21.840 -11.473 1.997 1.00 85.06 89 ARG A C 1
ATOM 645 O O . ARG A 1 89 ? -22.531 -12.354 1.499 1.00 85.06 89 ARG A O 1
ATOM 652 N N . ALA A 1 90 ? -22.199 -10.193 2.003 1.00 86.12 90 ALA A N 1
ATOM 653 C CA . ALA A 1 90 ? -23.421 -9.669 1.406 1.00 86.12 90 ALA A CA 1
ATOM 654 C C . ALA A 1 90 ? -23.284 -8.160 1.162 1.00 86.12 90 ALA A C 1
ATOM 656 O O . ALA A 1 90 ? -22.432 -7.511 1.766 1.00 86.12 90 ALA A O 1
ATOM 657 N N . ALA A 1 91 ? -24.175 -7.582 0.353 1.00 86.69 91 ALA A N 1
ATOM 658 C CA . ALA A 1 91 ? -24.192 -6.141 0.075 1.00 86.69 91 ALA A CA 1
ATOM 659 C C . ALA A 1 91 ? -24.309 -5.271 1.346 1.00 86.69 91 ALA A C 1
ATOM 661 O O . ALA A 1 91 ? -23.733 -4.192 1.411 1.00 86.69 91 ALA A O 1
ATOM 662 N N . LEU A 1 92 ? -25.008 -5.766 2.376 1.00 91.12 92 LEU A N 1
ATOM 663 C CA . LEU A 1 92 ? -25.149 -5.109 3.685 1.00 91.12 92 LEU A CA 1
ATOM 664 C C . LEU A 1 92 ? -24.164 -5.636 4.746 1.00 91.12 92 LEU A C 1
ATOM 666 O O . LEU A 1 92 ? -24.262 -5.282 5.917 1.00 91.12 92 LEU A O 1
ATOM 670 N N . ALA A 1 93 ? -23.213 -6.482 4.346 1.00 86.56 93 ALA A N 1
ATOM 671 C CA .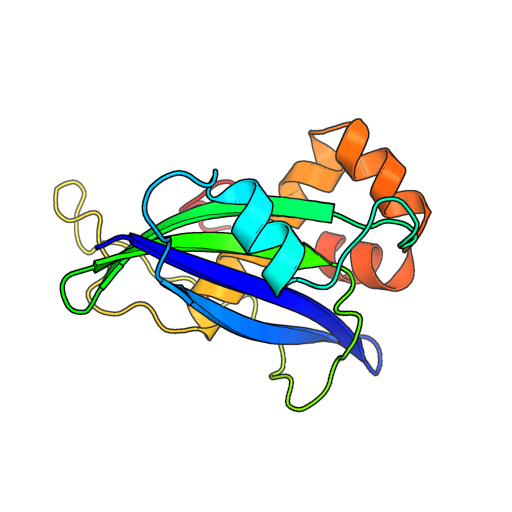 ALA A 1 93 ? -22.139 -7.000 5.190 1.00 86.56 93 ALA A CA 1
ATOM 672 C C . ALA A 1 93 ? -20.792 -6.805 4.468 1.00 86.56 93 ALA A C 1
ATOM 674 O O . ALA A 1 93 ? -20.191 -7.786 4.012 1.00 86.56 93 ALA A O 1
ATOM 675 N N . PRO A 1 94 ? -20.340 -5.541 4.321 1.00 84.50 94 PRO A N 1
ATOM 676 C CA . PRO A 1 94 ? -19.206 -5.192 3.466 1.00 84.50 94 PRO A CA 1
ATOM 677 C C . PRO A 1 94 ? -17.873 -5.70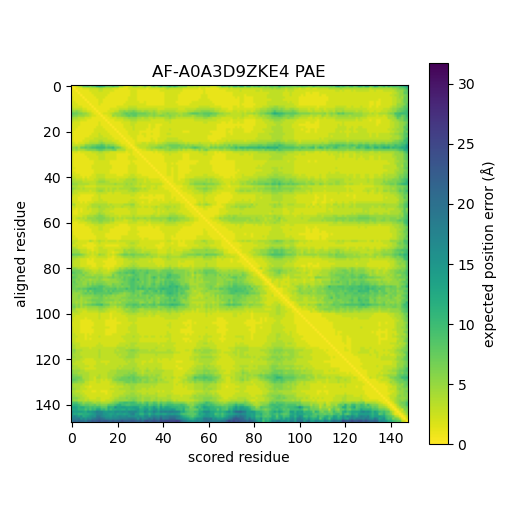9 4.014 1.00 84.50 94 PRO A C 1
ATOM 679 O O . PRO A 1 94 ? -16.955 -5.978 3.244 1.00 84.50 94 PRO A O 1
ATOM 682 N N . SER A 1 95 ? -17.770 -5.886 5.334 1.00 86.12 95 SER A N 1
ATOM 683 C CA . SER A 1 95 ? -16.565 -6.398 5.979 1.00 86.12 95 SER A CA 1
ATOM 684 C C . SER A 1 95 ? -16.435 -7.911 5.776 1.00 86.12 95 SER A C 1
ATOM 686 O O . SER A 1 95 ? -17.334 -8.663 6.173 1.00 86.12 95 SER A O 1
ATOM 688 N N . PRO A 1 96 ? -15.311 -8.392 5.218 1.00 86.25 96 PRO A N 1
ATOM 689 C CA . PRO A 1 96 ? -14.991 -9.810 5.221 1.00 86.25 96 PRO A CA 1
ATOM 690 C C . PRO A 1 96 ? -14.904 -10.340 6.662 1.00 86.25 96 PRO A C 1
ATOM 692 O O . PRO A 1 96 ? -14.484 -9.613 7.564 1.00 86.25 96 PRO A O 1
ATOM 695 N N . PRO A 1 97 ? -15.243 -11.618 6.906 1.00 83.81 97 PRO A N 1
ATOM 696 C CA . PRO A 1 97 ? -15.185 -12.206 8.247 1.00 83.81 97 PRO A CA 1
ATOM 697 C C . PRO A 1 97 ? -13.757 -12.274 8.804 1.00 83.81 97 PRO A C 1
ATOM 699 O O . PRO A 1 97 ? -13.565 -12.305 10.017 1.00 83.81 97 PRO A O 1
ATOM 702 N N . ARG A 1 98 ? -12.758 -12.326 7.918 1.00 85.62 98 ARG A N 1
ATOM 703 C CA . ARG A 1 98 ? -11.338 -12.308 8.249 1.00 85.62 98 ARG A CA 1
ATOM 704 C C . ARG A 1 98 ? -10.587 -11.584 7.141 1.00 85.62 98 ARG A C 1
ATOM 706 O O . ARG A 1 98 ? -10.838 -11.832 5.966 1.00 85.62 98 ARG A O 1
ATOM 713 N N . VAL A 1 99 ? -9.669 -10.717 7.546 1.00 89.69 99 VAL A N 1
ATOM 714 C CA . VAL A 1 99 ? -8.729 -10.025 6.665 1.00 89.69 99 VAL A CA 1
ATOM 715 C C . VAL A 1 99 ? -7.343 -10.272 7.249 1.00 89.69 99 VAL A C 1
ATOM 717 O O . VAL A 1 99 ? -7.065 -9.830 8.364 1.00 89.69 99 VAL A O 1
ATOM 720 N N . ASP A 1 100 ? -6.521 -11.052 6.553 1.00 91.75 100 ASP A N 1
ATOM 721 C CA . ASP A 1 100 ? -5.125 -11.295 6.923 1.00 91.75 100 ASP A CA 1
ATOM 722 C C . ASP A 1 100 ? -4.176 -10.377 6.138 1.00 91.75 100 ASP A C 1
ATOM 724 O O . ASP A 1 100 ? -4.598 -9.626 5.258 1.00 91.75 100 ASP A O 1
ATOM 728 N N . ALA A 1 101 ? -2.892 -10.400 6.501 1.00 93.19 101 ALA A N 1
ATOM 729 C CA . ALA A 1 101 ? -1.888 -9.528 5.901 1.00 93.19 101 ALA A CA 1
ATOM 730 C C . ALA A 1 101 ? -1.688 -9.795 4.398 1.00 93.19 101 ALA A C 1
ATOM 732 O O . ALA A 1 101 ? -1.481 -8.840 3.653 1.00 93.19 101 ALA A O 1
ATOM 733 N N . ASP A 1 102 ? -1.811 -11.051 3.945 1.00 94.19 102 ASP A N 1
ATOM 734 C CA . ASP A 1 102 ? -1.715 -11.402 2.521 1.00 94.19 102 ASP A CA 1
ATOM 735 C C . ASP A 1 102 ? -2.806 -10.689 1.721 1.00 94.19 102 ASP A C 1
ATOM 737 O O . ASP A 1 102 ? -2.535 -10.110 0.668 1.00 94.19 102 ASP A O 1
ATOM 741 N N . ALA A 1 103 ? -4.036 -10.688 2.238 1.00 93.06 103 ALA A N 1
ATOM 742 C CA . ALA A 1 103 ? -5.155 -10.042 1.574 1.00 93.06 103 ALA A CA 1
ATOM 743 C C . ALA A 1 103 ? -5.030 -8.521 1.519 1.00 93.06 103 ALA A C 1
ATOM 745 O O . ALA A 1 103 ? -5.346 -7.905 0.497 1.00 93.06 103 ALA A O 1
ATOM 746 N N . VAL A 1 104 ? -4.531 -7.918 2.599 1.00 94.31 104 VAL A N 1
ATOM 747 C CA . VAL A 1 104 ? -4.228 -6.484 2.639 1.00 94.31 104 VAL A CA 1
ATOM 748 C C . VAL A 1 104 ? -3.126 -6.142 1.635 1.00 94.31 104 VAL A C 1
ATOM 750 O O . VAL A 1 104 ? -3.264 -5.178 0.884 1.00 94.31 104 VAL A O 1
ATOM 753 N N . ALA A 1 105 ? -2.062 -6.944 1.566 1.00 95.62 105 ALA A N 1
ATOM 754 C CA . ALA A 1 105 ? -0.948 -6.710 0.655 1.00 95.62 105 ALA A CA 1
ATOM 755 C C . ALA A 1 105 ? -1.339 -6.887 -0.817 1.00 95.62 105 ALA A C 1
ATOM 757 O O . ALA A 1 105 ? -0.997 -6.043 -1.646 1.00 95.62 105 ALA A O 1
ATOM 758 N N . ALA A 1 106 ? -2.103 -7.933 -1.146 1.00 93.88 106 ALA A N 1
ATOM 759 C CA . ALA A 1 106 ? -2.625 -8.155 -2.493 1.00 93.88 106 ALA A CA 1
ATOM 760 C C . ALA A 1 106 ? -3.496 -6.977 -2.953 1.00 93.88 106 ALA A C 1
ATOM 762 O O . ALA A 1 106 ? -3.333 -6.465 -4.060 1.00 93.88 106 ALA A O 1
ATOM 763 N N . HIS A 1 107 ? -4.382 -6.502 -2.076 1.00 93.25 107 HIS A N 1
ATOM 764 C CA . HIS A 1 107 ? -5.200 -5.323 -2.331 1.00 93.25 107 HIS A CA 1
ATOM 765 C C . HIS A 1 107 ? -4.351 -4.064 -2.554 1.00 93.25 107 HIS A C 1
ATOM 767 O O . HIS A 1 107 ? -4.527 -3.368 -3.554 1.00 93.25 107 HIS A O 1
ATOM 773 N N . ALA A 1 108 ? -3.412 -3.794 -1.647 1.00 94.69 108 ALA A N 1
ATOM 774 C CA . ALA A 1 108 ? -2.527 -2.638 -1.714 1.00 94.69 108 ALA A CA 1
ATOM 775 C C . ALA A 1 108 ? -1.716 -2.604 -3.021 1.00 94.69 108 ALA A C 1
ATOM 777 O O . ALA A 1 108 ? -1.642 -1.570 -3.685 1.00 94.69 108 ALA A O 1
ATOM 778 N N . ALA A 1 109 ? -1.171 -3.749 -3.438 1.00 94.81 109 ALA A N 1
ATOM 779 C CA . ALA A 1 109 ? -0.392 -3.861 -4.665 1.00 94.81 109 ALA A CA 1
ATOM 780 C C . ALA A 1 109 ? -1.242 -3.669 -5.934 1.00 94.81 109 ALA A C 1
ATOM 782 O O . ALA A 1 109 ? -0.823 -2.958 -6.847 1.00 94.81 109 ALA A O 1
ATOM 783 N N . ARG A 1 110 ? -2.465 -4.220 -5.986 1.00 93.06 1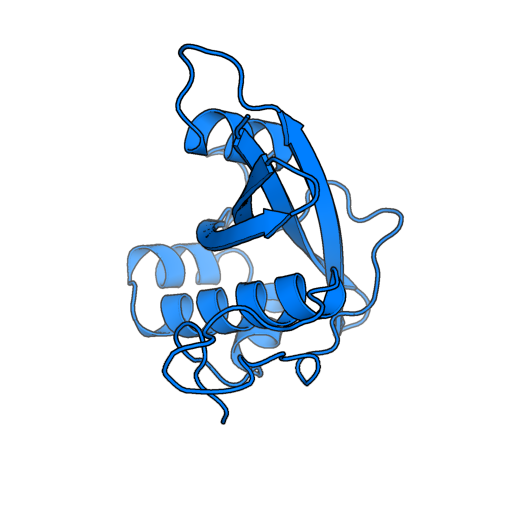10 ARG A N 1
ATOM 784 C CA . ARG A 1 110 ? -3.405 -3.985 -7.105 1.00 93.06 110 ARG A CA 1
ATOM 785 C C . ARG A 1 110 ? -3.828 -2.522 -7.213 1.00 93.06 110 ARG A C 1
ATOM 787 O O . ARG A 1 110 ? -4.034 -2.024 -8.321 1.00 93.06 110 ARG A O 1
ATOM 794 N N . HIS A 1 111 ? -3.947 -1.839 -6.077 1.00 93.25 111 HIS A N 1
ATOM 795 C CA . HIS A 1 111 ? -4.276 -0.421 -6.044 1.00 93.25 111 HIS A CA 1
ATOM 796 C C . HIS A 1 111 ? -3.137 0.434 -6.611 1.00 93.25 111 HIS A C 1
ATOM 798 O O . HIS A 1 111 ? -3.373 1.296 -7.451 1.00 93.25 111 HIS A O 1
ATOM 804 N N . LEU A 1 112 ? -1.890 0.141 -6.240 1.00 93.94 112 LEU A N 1
ATOM 805 C CA . LEU A 1 112 ? -0.725 0.796 -6.840 1.00 93.94 112 LEU A CA 1
ATOM 806 C C . LEU A 1 112 ? -0.603 0.504 -8.339 1.00 93.94 112 LEU A C 1
ATOM 808 O O . LEU A 1 112 ? -0.330 1.421 -9.109 1.00 93.94 112 LEU A O 1
ATOM 812 N N . ALA A 1 113 ? -0.864 -0.733 -8.771 1.00 93.38 113 ALA A N 1
ATOM 813 C CA . ALA A 1 113 ? -0.885 -1.085 -10.191 1.00 93.38 113 ALA A CA 1
ATOM 814 C C . ALA A 1 113 ? -1.922 -0.260 -10.977 1.00 93.38 113 ALA A C 1
ATOM 816 O O . ALA A 1 113 ? -1.644 0.186 -12.088 1.00 93.38 113 ALA A O 1
ATOM 817 N N . LEU A 1 114 ? -3.096 0.003 -10.385 1.00 92.31 114 LEU A N 1
ATOM 818 C CA . LEU A 1 114 ? -4.074 0.928 -10.958 1.00 92.31 114 LEU A CA 1
ATOM 819 C C . LEU A 1 114 ? -3.493 2.342 -11.063 1.00 92.31 114 LEU A C 1
ATOM 821 O O . LEU A 1 114 ? -3.518 2.920 -12.149 1.00 92.31 114 LEU A O 1
ATOM 825 N N . LEU A 1 115 ? -2.922 2.865 -9.977 1.00 92.50 115 LEU A N 1
ATOM 826 C CA . LEU A 1 115 ? -2.378 4.224 -9.934 1.00 92.50 115 LEU A CA 1
ATOM 827 C C . LEU A 1 115 ? -1.253 4.452 -10.942 1.00 92.50 115 LEU A C 1
ATOM 829 O O . LEU A 1 115 ? -1.235 5.502 -11.572 1.00 92.50 115 LEU A O 1
ATOM 833 N N . ALA A 1 116 ? -0.383 3.470 -11.182 1.00 91.38 116 ALA A N 1
ATOM 834 C CA . ALA A 1 116 ? 0.639 3.571 -12.227 1.00 91.38 116 ALA A CA 1
ATOM 835 C C . ALA A 1 116 ? 0.051 3.844 -13.624 1.00 91.38 116 ALA A C 1
ATOM 837 O O . ALA A 1 116 ? 0.710 4.455 -14.460 1.00 91.38 116 ALA A O 1
ATOM 838 N N . SER A 1 117 ? -1.189 3.409 -13.879 1.00 90.12 117 SER A N 1
ATOM 839 C CA . SER A 1 117 ? -1.886 3.628 -15.153 1.00 90.12 117 SER A CA 1
ATOM 840 C C . SER A 1 117 ? -2.813 4.849 -15.166 1.00 90.12 117 SER A C 1
ATOM 842 O O . SER A 1 117 ? -3.166 5.328 -16.243 1.00 90.12 117 SER A O 1
ATOM 844 N N . THR A 1 118 ? -3.228 5.350 -13.998 1.00 92.25 118 THR A N 1
ATOM 845 C CA . THR A 1 118 ? -4.259 6.399 -13.888 1.00 92.25 118 THR A CA 1
ATOM 846 C C . THR A 1 118 ? -3.769 7.711 -13.287 1.00 92.25 118 THR A C 1
ATOM 848 O O . THR A 1 118 ? -4.436 8.728 -13.459 1.00 92.25 118 THR A O 1
ATOM 851 N N . ASP A 1 119 ? -2.647 7.707 -12.570 1.00 94.50 119 ASP A N 1
ATOM 852 C CA . ASP A 1 119 ? -2.076 8.876 -11.905 1.00 94.50 119 ASP A CA 1
ATOM 853 C C . ASP A 1 119 ? -0.708 9.224 -12.528 1.00 94.50 119 ASP A C 1
ATOM 855 O O . ASP A 1 119 ? 0.253 8.464 -12.375 1.00 94.50 119 ASP A O 1
ATOM 859 N N . PRO A 1 120 ? -0.579 10.377 -13.215 1.00 94.38 120 PRO A N 1
ATOM 860 C CA . PRO A 1 120 ? 0.677 10.773 -13.848 1.00 94.38 120 PRO A CA 1
ATOM 861 C C . PRO A 1 120 ? 1.816 11.021 -12.846 1.00 94.38 120 PRO A C 1
ATOM 863 O O . PRO A 1 120 ? 2.982 10.885 -13.215 1.00 94.38 120 PRO A O 1
ATOM 866 N N . ILE A 1 121 ? 1.520 11.369 -11.588 1.00 93.75 121 ILE A N 1
ATOM 867 C CA . ILE A 1 121 ? 2.543 11.553 -10.547 1.00 93.75 121 ILE A CA 1
ATOM 868 C C . ILE A 1 121 ? 3.147 10.197 -10.183 1.00 93.75 121 ILE A C 1
ATOM 870 O O . ILE A 1 121 ? 4.371 10.055 -10.151 1.00 93.75 121 ILE A O 1
ATOM 874 N N . VAL A 1 122 ? 2.300 9.187 -9.977 1.00 93.31 122 VAL A N 1
ATOM 875 C CA . VAL A 1 122 ? 2.744 7.817 -9.680 1.00 93.31 122 VAL A CA 1
ATOM 876 C C . VAL A 1 122 ? 3.450 7.201 -10.886 1.00 93.31 122 VAL A C 1
ATOM 878 O O . VAL A 1 122 ? 4.505 6.597 -10.721 1.00 93.31 122 VAL A O 1
ATOM 881 N N . ALA A 1 123 ? 2.945 7.413 -12.104 1.00 92.31 123 ALA A N 1
ATOM 882 C CA . ALA A 1 123 ? 3.601 6.950 -13.328 1.00 92.31 123 ALA A CA 1
ATOM 883 C C . ALA A 1 123 ? 5.024 7.524 -13.487 1.00 92.31 123 ALA A C 1
ATOM 885 O O . ALA A 1 123 ? 5.955 6.803 -13.847 1.00 92.31 123 ALA A O 1
ATOM 886 N N . ASN A 1 124 ? 5.224 8.804 -13.159 1.00 92.75 124 ASN A N 1
ATOM 887 C CA . ASN A 1 124 ? 6.550 9.424 -13.182 1.00 92.75 124 ASN A CA 1
ATOM 888 C C . ASN A 1 124 ? 7.478 8.860 -12.097 1.00 92.75 124 ASN A C 1
ATOM 890 O O . ASN A 1 124 ? 8.654 8.618 -12.367 1.00 92.75 124 ASN A O 1
ATOM 894 N N . ALA A 1 125 ? 6.965 8.619 -10.885 1.00 91.94 125 ALA A N 1
ATOM 895 C CA . ALA A 1 125 ? 7.732 7.945 -9.837 1.00 91.94 125 ALA A CA 1
ATOM 896 C C . ALA A 1 125 ? 8.112 6.513 -10.252 1.00 91.94 125 ALA A C 1
ATOM 898 O O . ALA A 1 125 ? 9.223 6.059 -9.966 1.00 91.94 125 ALA A O 1
ATOM 899 N N . ALA A 1 126 ? 7.229 5.832 -10.988 1.00 90.12 126 ALA A N 1
ATOM 900 C CA . ALA A 1 126 ? 7.446 4.469 -11.446 1.00 90.12 126 ALA A CA 1
ATOM 901 C C . ALA A 1 126 ? 8.644 4.317 -12.384 1.00 90.12 126 ALA A C 1
ATOM 903 O O . ALA A 1 126 ? 9.396 3.346 -12.272 1.00 90.12 126 ALA A O 1
ATOM 904 N N . ALA A 1 127 ? 8.898 5.321 -13.225 1.00 91.19 127 ALA A N 1
ATOM 905 C CA . ALA A 1 127 ? 10.047 5.340 -14.127 1.00 91.19 127 ALA A CA 1
ATOM 906 C C . ALA A 1 127 ? 11.408 5.266 -13.401 1.00 91.19 127 ALA A C 1
ATOM 908 O O . ALA A 1 127 ? 12.396 4.846 -14.000 1.00 91.19 127 ALA A O 1
ATOM 909 N N . ALA A 1 128 ? 11.477 5.645 -12.118 1.00 90.12 128 ALA A N 1
ATOM 910 C CA . ALA A 1 128 ? 12.703 5.578 -11.321 1.00 90.12 128 ALA A CA 1
ATOM 911 C C . ALA A 1 128 ? 12.940 4.210 -10.646 1.00 90.12 128 ALA A C 1
ATOM 913 O O . ALA A 1 128 ? 14.007 4.006 -10.069 1.00 90.12 128 ALA A O 1
ATOM 914 N N . GLN A 1 129 ? 11.970 3.286 -10.692 1.00 87.75 129 GLN A N 1
ATOM 915 C CA . GLN A 1 129 ? 12.036 1.949 -10.077 1.00 87.75 129 GLN A CA 1
ATOM 916 C C . GLN A 1 129 ? 11.440 0.866 -11.010 1.00 87.75 129 GLN A C 1
ATOM 918 O O . GLN A 1 129 ? 10.500 0.167 -10.617 1.00 87.75 129 GLN A O 1
ATOM 923 N N . PRO A 1 130 ? 11.951 0.715 -12.249 1.00 88.31 130 PRO A N 1
ATOM 924 C CA . PRO A 1 130 ? 11.302 -0.088 -13.288 1.00 88.31 130 PRO A CA 1
ATOM 925 C C . PRO A 1 130 ? 11.098 -1.553 -12.881 1.00 88.31 130 PRO A C 1
ATOM 927 O O . PRO A 1 130 ? 9.991 -2.055 -13.013 1.00 88.31 130 PRO A O 1
ATOM 930 N N . ASP A 1 131 ? 12.093 -2.209 -12.276 1.00 90.38 131 ASP A N 1
ATOM 931 C CA . ASP A 1 131 ? 11.996 -3.632 -11.908 1.00 90.38 131 ASP A CA 1
ATOM 932 C C . ASP A 1 131 ? 10.824 -3.932 -10.959 1.00 90.38 131 ASP A C 1
ATOM 934 O O . ASP A 1 131 ? 10.138 -4.947 -11.089 1.00 90.38 131 ASP A O 1
ATOM 938 N N . LEU A 1 132 ? 10.578 -3.046 -9.988 1.00 92.38 132 LEU A N 1
ATOM 939 C CA . LEU A 1 132 ? 9.501 -3.218 -9.016 1.00 92.38 132 LEU A CA 1
ATOM 940 C C . LEU A 1 132 ? 8.136 -2.899 -9.635 1.00 92.38 132 LEU A C 1
ATOM 942 O O . LEU A 1 132 ? 7.164 -3.628 -9.417 1.00 92.38 132 LEU A O 1
ATOM 946 N N . TRP A 1 133 ? 8.065 -1.831 -10.427 1.00 93.00 133 TRP A N 1
ATOM 947 C CA . TRP A 1 133 ? 6.828 -1.416 -11.080 1.00 93.00 133 TRP A CA 1
ATOM 948 C C . TRP A 1 133 ? 6.412 -2.343 -12.219 1.00 93.00 133 TRP A C 1
ATOM 950 O O . TRP A 1 133 ? 5.218 -2.591 -12.368 1.00 93.00 133 TRP A O 1
ATOM 960 N N . ASP A 1 134 ? 7.353 -2.956 -12.932 1.00 92.94 134 ASP A N 1
ATOM 961 C CA . ASP A 1 134 ? 7.081 -3.989 -13.935 1.00 92.94 134 ASP A CA 1
ATOM 962 C C . ASP A 1 134 ? 6.449 -5.236 -13.308 1.00 92.94 134 ASP A C 1
ATOM 964 O O . ASP A 1 134 ? 5.622 -5.909 -13.928 1.00 92.94 134 ASP A O 1
ATOM 968 N N . LEU A 1 135 ? 6.809 -5.563 -12.064 1.00 94.19 135 LEU A N 1
ATOM 969 C CA . LEU A 1 135 ? 6.158 -6.642 -11.327 1.00 94.19 135 LEU A CA 1
ATOM 970 C C . LEU A 1 135 ? 4.757 -6.246 -10.849 1.00 94.19 135 LEU A C 1
ATOM 972 O O . LEU A 1 135 ? 3.841 -7.063 -10.940 1.00 94.19 135 LEU A O 1
ATOM 976 N N . LEU A 1 136 ? 4.567 -5.006 -10.385 1.00 92.56 136 LEU A N 1
ATOM 977 C CA . LEU A 1 136 ? 3.243 -4.488 -10.018 1.00 92.56 136 LEU A CA 1
ATOM 978 C C . LEU A 1 136 ? 2.303 -4.408 -11.226 1.00 92.56 136 LEU A C 1
ATOM 980 O O . LEU A 1 136 ? 1.137 -4.775 -11.111 1.00 92.56 136 LEU A O 1
ATOM 984 N N . ALA A 1 137 ? 2.802 -4.004 -12.392 1.00 89.69 137 ALA A N 1
ATOM 985 C CA . ALA A 1 137 ? 2.023 -3.882 -13.622 1.00 89.69 137 ALA A CA 1
ATOM 986 C C . ALA A 1 137 ? 1.479 -5.227 -14.139 1.00 89.69 137 ALA A C 1
ATOM 988 O O . ALA A 1 137 ? 0.514 -5.248 -14.900 1.00 89.69 137 ALA A O 1
ATOM 989 N N . LYS A 1 138 ? 2.059 -6.358 -13.711 1.00 90.00 138 LYS A N 1
ATOM 990 C CA . LYS A 1 138 ? 1.547 -7.709 -14.014 1.00 90.00 138 LYS A CA 1
ATOM 991 C C . LYS A 1 138 ? 0.327 -8.084 -13.174 1.00 90.00 138 LYS A C 1
ATOM 993 O O . LYS A 1 138 ? -0.332 -9.078 -13.474 1.00 90.00 138 LYS A O 1
ATOM 998 N N . LEU A 1 139 ? 0.040 -7.334 -12.110 1.00 89.19 139 LEU A N 1
ATOM 999 C CA . LEU A 1 139 ? -1.117 -7.580 -11.263 1.00 89.19 139 LEU A CA 1
ATOM 1000 C C . LEU A 1 139 ? -2.398 -7.071 -11.933 1.00 89.19 139 LEU A C 1
ATOM 1002 O O . LEU A 1 139 ? -2.371 -6.063 -12.641 1.00 89.19 139 LEU A O 1
ATOM 1006 N N . PRO A 1 140 ? -3.553 -7.705 -11.670 1.00 83.50 140 PRO A N 1
ATOM 1007 C CA . PRO A 1 140 ? -4.834 -7.182 -12.120 1.00 83.50 140 PRO A CA 1
ATOM 1008 C C . PRO A 1 140 ? -5.137 -5.845 -11.425 1.00 83.50 140 PRO A C 1
ATOM 1010 O O . PRO A 1 140 ? -5.626 -5.806 -10.289 1.00 83.50 140 PRO A O 1
ATOM 1013 N N . ALA A 1 141 ? -4.858 -4.743 -12.124 1.00 81.81 141 ALA A N 1
ATOM 1014 C CA . ALA A 1 141 ? -5.162 -3.390 -11.678 1.00 81.81 141 ALA A CA 1
ATOM 1015 C C . ALA A 1 141 ? -6.655 -3.256 -11.354 1.00 81.81 141 ALA A C 1
ATOM 1017 O O . ALA A 1 14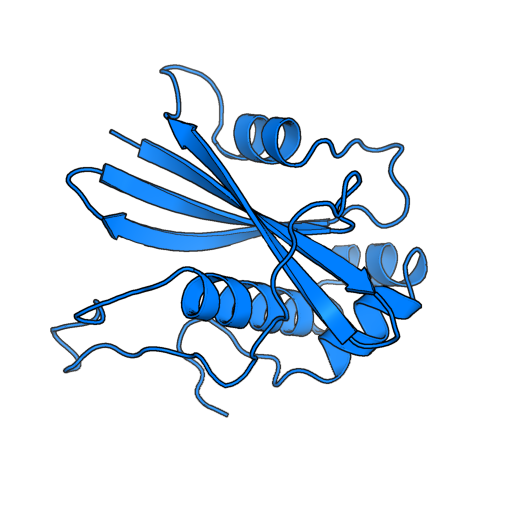1 ? -7.526 -3.621 -12.155 1.00 81.81 141 ALA A O 1
ATOM 1018 N N . GLY A 1 142 ? -6.967 -2.733 -10.171 1.00 74.44 142 GLY A N 1
ATOM 1019 C CA . GLY A 1 142 ? -8.355 -2.577 -9.770 1.00 74.44 142 GLY A CA 1
ATOM 1020 C C . GLY A 1 142 ? -8.544 -1.724 -8.521 1.00 74.44 142 GLY A C 1
ATOM 1021 O O . GLY A 1 142 ? -7.698 -1.743 -7.626 1.00 74.44 142 GLY A O 1
ATOM 1022 N N . PRO A 1 143 ? -9.660 -0.978 -8.443 1.00 70.25 143 PRO A N 1
ATOM 1023 C CA . PRO A 1 143 ? -10.055 -0.305 -7.217 1.00 70.25 143 PRO A CA 1
ATOM 1024 C C . PRO A 1 143 ? -10.438 -1.328 -6.142 1.00 70.25 143 PRO A C 1
ATOM 1026 O O . PRO A 1 143 ? -10.586 -2.526 -6.404 1.00 70.25 143 PRO A O 1
ATOM 1029 N N . ALA A 1 144 ? -10.640 -0.840 -4.922 1.00 61.53 144 ALA A N 1
ATOM 1030 C CA . ALA A 1 144 ? -11.050 -1.665 -3.800 1.00 61.53 144 ALA A CA 1
ATOM 1031 C C . ALA A 1 144 ? -12.256 -2.564 -4.136 1.00 61.53 144 ALA A C 1
ATOM 1033 O O . ALA A 1 144 ? -13.308 -2.080 -4.544 1.00 61.53 144 ALA A O 1
ATOM 1034 N N . GLY A 1 145 ? -12.095 -3.880 -3.958 1.00 59.50 145 GLY A N 1
ATOM 1035 C CA . GLY A 1 145 ? -13.153 -4.867 -4.200 1.00 59.50 145 GLY A CA 1
ATOM 1036 C C . GLY A 1 145 ? -13.335 -5.298 -5.662 1.00 59.50 145 GLY A C 1
ATOM 1037 O O . GLY A 1 145 ? -14.194 -6.137 -5.928 1.00 59.50 145 GLY A O 1
ATOM 1038 N N . ALA A 1 146 ? -12.536 -4.787 -6.606 1.00 62.78 146 ALA A N 1
ATOM 1039 C CA . ALA A 1 146 ? -12.572 -5.251 -7.990 1.00 62.78 146 ALA A CA 1
ATOM 1040 C C . ALA A 1 146 ? -11.977 -6.662 -8.111 1.00 62.78 146 ALA A C 1
ATOM 1042 O O . ALA A 1 146 ? -10.767 -6.849 -8.031 1.00 62.78 146 ALA A O 1
ATOM 1043 N N . LEU A 1 147 ? -12.846 -7.652 -8.317 1.00 58.19 147 LEU A N 1
ATOM 1044 C CA . LEU A 1 147 ? -12.470 -9.017 -8.669 1.00 58.19 147 LEU A CA 1
ATOM 1045 C C . LEU A 1 147 ? -12.328 -9.092 -10.193 1.00 58.19 147 LEU A C 1
ATOM 1047 O O . LEU A 1 147 ? -13.318 -9.112 -10.923 1.00 58.19 147 LEU A O 1
ATOM 1051 N N . ARG A 1 148 ? -11.091 -9.076 -10.665 1.00 55.62 148 ARG A N 1
ATOM 1052 C CA . ARG A 1 148 ? -10.699 -9.519 -12.003 1.00 55.62 148 ARG A CA 1
ATOM 1053 C C . ARG A 1 148 ? -9.524 -10.450 -11.839 1.00 55.62 148 ARG A C 1
ATOM 1055 O O . ARG A 1 148 ? -8.679 -10.094 -10.974 1.00 55.62 148 ARG A O 1
#

Organism: NCBI:txid53367

Foldseek 3Di:
DEKEKEWAWADDPLFIWTDIDMDDDDPPDDSVVVRCVRQVDDPPPQLWDKAFADWDDDPNYIYTYIYIDHRPDCPPIDTADLPLAFAAPDPVGGDGPDDDPSNSNSRNLLQLLQCCVVPVVSVVSCVRPVSRNVNSVPHNRDHPPDDD

Radius of gyration: 14.74 Å; Cα contacts (8 Å, |Δi|>4): 279; chains: 1; bounding box: 41×30×34 Å

Solvent-accessible surface area (backbone atoms only — not comparable to full-atom values): 8406 Å² total; per-residue (Å²): 99,46,30,40,32,33,35,29,32,39,66,55,95,93,38,55,27,31,43,76,50,71,48,74,59,63,92,83,70,58,69,66,60,53,44,39,59,74,50,70,61,50,96,83,41,73,33,53,46,76,44,82,65,52,72,47,82,53,96,86,24,43,37,40,34,27,31,31,30,63,38,84,70,78,66,89,52,44,78,62,46,72,83,41,68,74,62,39,86,42,95,92,35,66,66,41,97,66,83,56,71,54,27,53,45,23,49,33,45,17,37,50,26,32,35,48,77,74,33,72,70,50,34,58,27,35,71,60,35,52,77,51,43,60,56,35,60,73,40,67,54,30,62,92,86,58,87,112

Secondary structure (DSSP, 8-state):
-EEEEEEEEEEETTEEEEEEEEEE--SSS-HHHHHHHHHT--TTSTT-EEEEEEEEEETTEEEEEEEEES-SS--SPEEP-TT-----SBTTB-S-S---HHHHHHHHHHHHHHHHHH-HHHHHHHTT-HHHHHHHHTS---STT---

Mean predicted aligned error: 3.81 Å

Sequence (148 aa):
MTIVEVVLLSATDGSLRFRTVSAPLPAGPHPDDLALHLAGLSLCTPGATLHSTSWRYAAGSVVLTYAALPDPAPHNTSPLSPDRMVIGRAALAPSPPRVDADAVAAHAARHLALLASTDPIVANAAAAQPDLWDLLAKLPAGPAGALR

Nearest PDB structures (foldseek):
  3f13-assembly1_B  TM=4.546E-01  e=3.246E-02  Chromobacterium violaceum
  8zjb-assembly2_B  TM=6.348E-01  e=2.283E-01  Phytophthora sojae strain P6497
  8zjb-assembly1_A  TM=6.247E-01  e=2.426E-01  Phytophthora sojae strain P6497
  3f13-assembly1_A  TM=4.419E-01  e=1.241E-01  Chromobacterium violaceum
  4v14-assembly1_A  TM=3.898E-01  e=3.290E-01  Vibrio cholerae